Protein AF-A0AAD6LSN6-F1 (afdb_monomer_lite)

pLDDT: mean 75.26, std 17.41, range [33.75, 96.0]

Foldseek 3Di:
DDDWDKDWQFKAWAPFQKKKKAFDLLDPPVLLPDPPNAVSQVVRRMHMGGRHDTTMFTWMFTDDDDPPDPAPDQDDKTKIKMFNSVCCPPPQNPVVSPCVVWPDDRVPQDKTWDDDNGMIMIMGRDGDDPDDDTDIDDD

Organism: NCBI:txid444605

Sequence (139 aa):
MGQSDWMRIGAFFFDSQVALLSERLSLPLKIINKDNVEKALESSGACVLSNIKKGIWIADLQLVRCPVCELDTCEDAASGGIFDLKHIKDRAMAGVFNLKSWAGKPCDMQPKAMITFHSVAIRTNLQENQGEASQALYN

Secondary structure (DSSP, 8-state):
----EEEEEEEEEE-SSEEEEES-TT--TTGGGSS-HHHHHHTTTEEEEESPPPEEEEEEEEEPPPSS--------EEEEEEEEGGGTTSGGGHHHH-GGGTSPPTT--S-EEEEETTEEEEEEEPP--SS-PPP----

Radius of gyration: 15.52 Å; chains: 1; bounding box: 35×27×49 Å

Structure (mmCIF, N/CA/C/O backbone):
data_AF-A0AAD6LSN6-F1
#
_entry.id   AF-A0AAD6LSN6-F1
#
loop_
_atom_site.group_PDB
_atom_site.id
_atom_site.type_symbol
_atom_site.label_atom_id
_atom_site.label_alt_id
_atom_site.label_comp_id
_atom_site.label_asym_id
_atom_site.label_entity_id
_atom_site.label_seq_id
_atom_site.pdbx_PDB_ins_code
_atom_site.Cartn_x
_atom_site.Cartn_y
_atom_site.Cartn_z
_atom_site.occupancy
_atom_site.B_iso_or_equiv
_atom_site.auth_seq_id
_atom_site.auth_comp_id
_atom_site.auth_asym_id
_atom_site.auth_atom_id
_atom_site.pdbx_PDB_model_num
ATOM 1 N N . MET A 1 1 ? 1.733 9.498 -30.824 1.00 33.75 1 MET A N 1
ATOM 2 C CA . MET A 1 1 ? 0.480 9.155 -30.115 1.00 33.75 1 MET A CA 1
ATOM 3 C C . MET A 1 1 ? 0.834 8.111 -29.072 1.00 33.75 1 MET A C 1
ATOM 5 O O . MET A 1 1 ? 1.141 6.994 -29.459 1.00 33.75 1 MET A O 1
ATOM 9 N N . GLY A 1 2 ? 0.921 8.482 -27.793 1.00 43.69 2 GLY A N 1
ATOM 10 C CA . GLY A 1 2 ? 1.230 7.518 -26.733 1.00 43.69 2 GLY A CA 1
ATO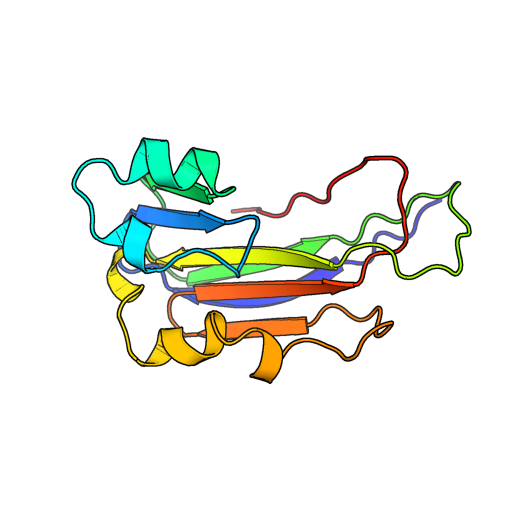M 11 C C . GLY A 1 2 ? 0.004 6.657 -26.433 1.00 43.69 2 GLY A C 1
ATOM 12 O O . G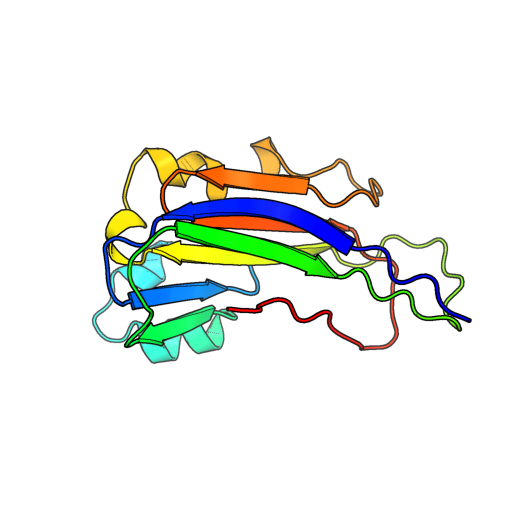LY A 1 2 ? -1.065 7.205 -26.173 1.00 43.69 2 GLY A O 1
ATOM 13 N N . GLN A 1 3 ? 0.136 5.332 -26.505 1.00 42.19 3 GLN A N 1
ATOM 14 C CA . GLN A 1 3 ? -0.836 4.423 -25.896 1.00 42.19 3 GLN A CA 1
ATOM 15 C C . GLN A 1 3 ? -0.687 4.541 -24.377 1.00 42.19 3 GLN A C 1
ATOM 17 O O . GLN A 1 3 ? 0.399 4.324 -23.842 1.00 42.19 3 GLN A O 1
ATOM 22 N N . SER A 1 4 ? -1.759 4.946 -23.696 1.00 50.41 4 SER A N 1
ATOM 23 C CA . SER A 1 4 ? -1.812 4.946 -22.237 1.00 50.41 4 SER A CA 1
ATOM 24 C C . SER A 1 4 ? -2.252 3.557 -21.791 1.00 50.41 4 SER A C 1
ATOM 26 O O . SER A 1 4 ? -3.437 3.228 -21.866 1.00 50.41 4 SER A O 1
ATOM 28 N N . ASP A 1 5 ? -1.298 2.743 -21.351 1.00 65.44 5 ASP A N 1
ATOM 29 C CA . ASP A 1 5 ? -1.595 1.458 -20.728 1.00 65.44 5 ASP A CA 1
ATOM 30 C C . ASP A 1 5 ? -2.026 1.721 -19.280 1.00 65.44 5 ASP A C 1
ATOM 32 O O . ASP A 1 5 ? -1.286 2.314 -18.489 1.00 65.44 5 ASP A O 1
ATOM 36 N N . TRP A 1 6 ? -3.239 1.305 -18.922 1.00 67.12 6 TRP A N 1
ATOM 37 C CA . TRP A 1 6 ? -3.706 1.319 -17.539 1.00 67.12 6 TRP A CA 1
ATOM 38 C C . TRP A 1 6 ? -3.986 -0.108 -17.081 1.00 67.12 6 TRP A C 1
ATOM 40 O O . TRP A 1 6 ? -4.460 -0.947 -17.847 1.00 67.12 6 TRP A O 1
ATOM 50 N N . MET A 1 7 ? -3.680 -0.385 -15.818 1.00 78.12 7 MET A N 1
ATOM 51 C CA . MET A 1 7 ? -3.910 -1.682 -15.200 1.00 78.12 7 MET A CA 1
ATOM 52 C C . MET A 1 7 ? -4.701 -1.493 -13.916 1.00 78.12 7 MET A C 1
ATOM 54 O O . MET A 1 7 ? -4.296 -0.731 -13.039 1.00 78.12 7 MET A O 1
ATOM 58 N N . ARG A 1 8 ? -5.798 -2.236 -13.765 1.00 83.12 8 ARG A N 1
ATOM 59 C CA . ARG A 1 8 ? -6.466 -2.341 -12.469 1.00 83.12 8 ARG A CA 1
ATOM 60 C C . ARG A 1 8 ? -5.559 -3.073 -11.489 1.00 83.12 8 ARG A C 1
ATOM 62 O O . ARG A 1 8 ? -5.236 -4.237 -11.708 1.00 83.12 8 ARG A O 1
ATOM 69 N N . ILE A 1 9 ? -5.174 -2.396 -10.411 1.00 83.62 9 ILE A N 1
ATOM 70 C CA . ILE A 1 9 ? -4.326 -2.959 -9.356 1.00 83.62 9 ILE A CA 1
ATOM 71 C C . ILE A 1 9 ? -5.171 -3.829 -8.432 1.00 83.62 9 ILE A C 1
ATOM 73 O O . ILE A 1 9 ? -4.747 -4.921 -8.081 1.00 83.62 9 ILE A O 1
ATOM 77 N N . GLY A 1 10 ? -6.364 -3.366 -8.044 1.00 86.12 10 GLY A N 1
ATOM 78 C CA . GLY A 1 10 ? -7.246 -4.118 -7.155 1.00 86.12 10 GLY A CA 1
ATOM 79 C C . GLY A 1 10 ? -8.381 -3.295 -6.560 1.00 86.12 10 GLY A C 1
ATOM 80 O O . GLY A 1 10 ? -8.548 -2.119 -6.877 1.00 86.12 10 GLY A O 1
ATOM 81 N N . ALA A 1 11 ? -9.149 -3.931 -5.677 1.00 90.62 11 ALA A N 1
ATOM 82 C CA . ALA A 1 11 ? -10.138 -3.272 -4.834 1.00 90.62 11 ALA A CA 1
ATOM 83 C C . ALA A 1 11 ? -9.899 -3.635 -3.365 1.00 90.62 11 ALA A C 1
ATOM 85 O O . ALA A 1 11 ? -9.532 -4.770 -3.059 1.00 90.62 11 ALA A O 1
ATOM 86 N N . PHE A 1 12 ? -10.103 -2.675 -2.473 1.00 93.50 12 PHE A N 1
ATOM 87 C CA . PHE A 1 12 ? -9.899 -2.818 -1.033 1.00 93.50 12 PHE A CA 1
ATOM 88 C C . PHE A 1 12 ? -10.913 -1.953 -0.278 1.00 93.50 12 PHE A C 1
ATOM 90 O O . PHE A 1 12 ? -11.607 -1.133 -0.875 1.00 93.50 12 PHE A O 1
ATOM 97 N N . PHE A 1 13 ? -11.057 -2.166 1.021 1.00 95.56 13 PHE A N 1
ATOM 98 C CA . PHE A 1 13 ? -12.063 -1.522 1.852 1.00 95.56 13 PHE A CA 1
ATOM 99 C C . PHE A 1 13 ? -11.410 -0.594 2.874 1.00 95.56 13 PHE A C 1
ATOM 101 O O . PHE A 1 13 ? -10.455 -0.981 3.544 1.00 95.56 13 PHE A O 1
ATOM 108 N N . PHE A 1 14 ? -11.958 0.609 3.024 1.00 95.69 14 PHE A N 1
ATOM 109 C CA . PHE A 1 14 ? -11.674 1.481 4.157 1.00 95.69 14 PHE A CA 1
ATOM 110 C C . PHE A 1 14 ? -12.822 1.431 5.155 1.00 95.69 14 PHE A C 1
ATOM 112 O O . PHE A 1 14 ? -13.962 1.790 4.836 1.00 95.69 14 PHE A O 1
ATOM 119 N N . ASP A 1 15 ? -12.506 1.031 6.382 1.00 94.94 15 ASP A N 1
ATOM 120 C CA . ASP A 1 15 ? -13.429 1.038 7.514 1.00 94.94 15 ASP A CA 1
ATOM 121 C C . ASP A 1 15 ? -13.222 2.276 8.414 1.00 94.94 15 ASP A C 1
ATOM 123 O O . ASP A 1 15 ? -14.102 2.649 9.211 1.00 94.94 15 ASP A O 1
ATOM 127 N N . SER A 1 16 ? -12.086 2.958 8.232 1.00 92.88 16 SER A N 1
ATOM 128 C CA . SER A 1 16 ? -11.706 4.195 8.899 1.00 92.88 16 SER A CA 1
ATOM 129 C C . SER A 1 16 ? -11.738 5.395 7.944 1.00 92.88 16 SER A C 1
ATOM 131 O O . SER A 1 16 ? -11.891 5.265 6.732 1.00 92.88 16 SER A O 1
ATOM 133 N N . GLN A 1 17 ? -11.659 6.600 8.514 1.00 93.62 17 GLN A N 1
ATOM 134 C CA . GLN A 1 17 ? -11.537 7.842 7.740 1.00 93.62 17 GLN A CA 1
ATOM 135 C C . GLN A 1 17 ? -10.075 8.292 7.605 1.00 93.62 17 GLN A C 1
ATOM 137 O O . GLN A 1 17 ? -9.819 9.451 7.274 1.00 93.62 17 GLN A O 1
ATOM 142 N N . VAL A 1 18 ? -9.122 7.401 7.901 1.00 91.06 18 VAL A N 1
ATOM 143 C CA . VAL A 1 18 ? -7.698 7.721 7.918 1.00 91.06 18 VAL A CA 1
ATOM 144 C C . VAL A 1 18 ? -6.913 6.688 7.115 1.00 91.06 18 VAL A C 1
ATOM 146 O O . VAL A 1 18 ? -6.865 5.511 7.470 1.00 91.06 18 VAL A O 1
ATOM 149 N N . ALA A 1 19 ? -6.259 7.139 6.050 1.00 91.38 19 ALA A N 1
ATOM 150 C CA . ALA A 1 19 ? -5.373 6.309 5.247 1.00 91.38 19 ALA A CA 1
ATOM 151 C C . ALA A 1 19 ? -3.912 6.678 5.478 1.00 91.38 19 ALA A C 1
ATOM 153 O O . ALA A 1 19 ? -3.577 7.839 5.700 1.00 91.38 19 ALA A O 1
ATOM 154 N N . LEU A 1 20 ? -3.033 5.691 5.360 1.00 89.88 20 LEU A N 1
ATOM 155 C CA . LEU A 1 20 ? -1.612 5.917 5.156 1.00 89.88 20 LEU A CA 1
ATOM 156 C C . LEU A 1 20 ? -1.306 5.746 3.671 1.00 89.88 20 LEU A C 1
ATOM 158 O O . LEU A 1 20 ? -1.564 4.680 3.118 1.00 89.88 20 LEU A O 1
ATOM 162 N N . LEU A 1 21 ? -0.744 6.772 3.044 1.00 90.31 21 LEU A N 1
ATOM 163 C CA . LEU A 1 21 ? -0.157 6.693 1.712 1.00 90.31 21 LEU A CA 1
ATOM 164 C C . LEU A 1 21 ? 1.360 6.590 1.854 1.00 90.31 21 LEU A C 1
ATOM 166 O O . LEU A 1 21 ? 1.948 7.272 2.691 1.00 90.31 21 LEU A O 1
ATOM 170 N N . SER A 1 22 ? 2.002 5.758 1.042 1.00 87.06 22 SER A N 1
ATOM 171 C CA . SER A 1 22 ? 3.456 5.652 1.014 1.00 87.06 22 SER A CA 1
ATOM 172 C C . SER A 1 22 ? 4.006 5.460 -0.386 1.00 87.06 22 SER A C 1
ATOM 174 O O . SER A 1 22 ? 3.480 4.662 -1.155 1.00 87.06 22 SER A O 1
ATOM 176 N N . GLU A 1 23 ? 5.114 6.138 -0.663 1.00 84.06 23 GLU A N 1
ATOM 177 C CA . GLU A 1 23 ? 5.959 5.981 -1.847 1.00 84.06 23 GLU A CA 1
ATOM 178 C C . GLU A 1 23 ? 7.020 4.869 -1.661 1.00 84.06 23 GLU A C 1
ATOM 180 O O . GLU A 1 23 ? 7.717 4.480 -2.596 1.00 84.06 23 GLU A O 1
ATOM 185 N N . ARG A 1 24 ? 7.202 4.351 -0.435 1.00 80.44 24 ARG A N 1
ATOM 186 C CA . ARG A 1 24 ? 8.215 3.333 -0.115 1.00 80.44 24 ARG A CA 1
ATOM 187 C C . ARG A 1 24 ? 7.663 2.272 0.818 1.00 80.44 24 ARG A C 1
ATOM 189 O O . ARG A 1 24 ? 7.471 2.480 2.011 1.00 80.44 24 ARG A O 1
ATOM 196 N N . LEU A 1 25 ? 7.547 1.054 0.303 1.00 79.06 25 LEU A N 1
ATOM 197 C CA . LEU A 1 25 ? 7.089 -0.092 1.096 1.00 79.06 25 LEU A CA 1
ATOM 198 C C . LEU A 1 25 ? 8.126 -0.592 2.114 1.00 79.06 25 LEU A C 1
ATOM 200 O O . LEU A 1 25 ? 7.804 -1.416 2.966 1.00 79.06 25 LEU A O 1
ATOM 204 N N . SER A 1 26 ? 9.352 -0.060 2.084 1.00 72.75 26 SER A N 1
ATOM 205 C CA . SER A 1 26 ? 10.375 -0.260 3.120 1.00 72.75 26 SER A CA 1
ATOM 206 C C . SER A 1 26 ? 10.136 0.575 4.388 1.00 72.75 26 SER A C 1
ATOM 208 O O . SER A 1 26 ? 11.064 0.766 5.176 1.00 72.75 26 SER A O 1
ATOM 210 N N . LEU A 1 27 ? 8.919 1.094 4.574 1.00 64.94 27 LEU A N 1
ATOM 211 C CA . LEU A 1 27 ? 8.484 1.842 5.748 1.00 64.94 27 LEU A CA 1
ATOM 212 C C . LEU A 1 27 ? 8.916 1.143 7.047 1.00 64.94 27 LEU A C 1
ATOM 214 O O . LEU A 1 27 ? 8.519 0.002 7.313 1.00 64.94 27 LEU A O 1
ATOM 218 N N . PRO A 1 28 ? 9.688 1.816 7.914 1.00 61.69 28 PRO A N 1
ATOM 219 C CA . PRO A 1 28 ? 9.966 1.294 9.236 1.00 61.69 28 PRO A CA 1
ATOM 220 C C . PRO A 1 28 ? 8.659 1.282 10.035 1.00 61.69 28 PRO A C 1
ATOM 222 O O . PRO A 1 28 ? 8.244 2.309 10.563 1.00 61.69 28 PRO A O 1
ATOM 225 N N . LEU A 1 29 ? 8.027 0.113 10.197 1.00 60.84 29 LEU A N 1
ATOM 226 C CA . LEU A 1 29 ? 6.803 -0.057 11.006 1.00 60.84 29 LEU A CA 1
ATOM 227 C C . LEU A 1 29 ? 6.933 0.512 12.437 1.00 60.84 29 LEU A C 1
ATOM 229 O O . LEU A 1 29 ? 5.942 0.847 13.080 1.00 60.84 29 LEU A O 1
ATOM 233 N N . LYS A 1 30 ? 8.172 0.672 12.928 1.00 57.81 30 LYS A N 1
ATOM 234 C CA . LYS A 1 30 ? 8.510 1.337 14.197 1.00 57.81 30 LYS A CA 1
ATOM 235 C C . LYS A 1 30 ? 8.123 2.826 14.241 1.00 57.81 30 LYS A C 1
ATOM 237 O O . LYS A 1 30 ? 7.914 3.338 15.336 1.00 57.81 30 LYS A O 1
ATOM 242 N N . ILE A 1 31 ? 8.030 3.513 13.098 1.00 58.94 31 ILE A N 1
ATOM 243 C CA . ILE A 1 31 ? 7.651 4.936 13.000 1.00 58.94 31 ILE A CA 1
ATOM 244 C C . ILE A 1 31 ? 6.174 5.144 13.352 1.00 58.94 31 ILE A C 1
ATOM 246 O O . ILE A 1 31 ? 5.837 6.111 14.026 1.00 58.94 31 ILE A O 1
ATOM 250 N N . ILE A 1 32 ? 5.314 4.183 13.006 1.00 60.78 32 ILE A N 1
ATOM 251 C CA . ILE A 1 32 ? 3.862 4.237 13.249 1.00 60.78 32 ILE A CA 1
ATOM 252 C C . ILE A 1 32 ? 3.521 4.168 14.759 1.00 60.78 32 ILE A C 1
ATOM 254 O O . ILE A 1 32 ? 2.390 4.411 15.161 1.00 60.78 32 ILE A O 1
ATOM 258 N N . ASN A 1 33 ? 4.498 3.861 15.622 1.00 56.47 33 ASN A N 1
ATOM 259 C CA . ASN A 1 33 ? 4.320 3.693 17.070 1.00 56.47 33 ASN A CA 1
ATOM 260 C C . ASN A 1 33 ? 4.734 4.904 17.933 1.00 56.47 33 ASN A C 1
ATOM 262 O O . ASN A 1 33 ? 4.746 4.765 19.154 1.00 56.47 33 ASN A O 1
ATOM 266 N N . LYS A 1 34 ? 5.122 6.052 17.362 1.00 54.94 34 LYS A N 1
ATOM 267 C CA . LYS A 1 34 ? 5.571 7.222 18.147 1.00 54.94 34 LYS A CA 1
ATOM 268 C C . LYS A 1 34 ? 4.575 8.370 18.082 1.00 54.94 34 LYS A C 1
ATOM 270 O O . LYS A 1 34 ? 4.113 8.677 17.002 1.00 54.94 34 LYS A O 1
ATOM 275 N N . ASP A 1 35 ? 4.391 9.101 19.177 1.00 55.28 35 ASP A N 1
ATOM 276 C CA . ASP A 1 35 ? 3.452 10.237 19.291 1.00 55.28 35 ASP A CA 1
ATOM 277 C C . ASP A 1 35 ? 3.680 11.395 18.284 1.00 55.28 35 ASP A C 1
ATOM 279 O O . ASP A 1 35 ? 2.816 12.246 18.118 1.00 55.28 35 ASP A O 1
ATOM 283 N N . ASN A 1 36 ? 4.804 11.402 17.552 1.00 61.78 36 ASN A N 1
ATOM 284 C CA . ASN A 1 36 ? 5.106 12.319 16.440 1.00 61.78 36 ASN A CA 1
ATOM 285 C C . ASN A 1 36 ? 5.077 11.598 15.072 1.00 61.78 36 ASN A C 1
ATOM 287 O O . ASN A 1 36 ? 6.038 11.679 14.302 1.00 61.78 36 ASN A O 1
ATOM 291 N N . VAL A 1 37 ? 4.000 10.854 14.789 1.00 65.81 37 VAL A N 1
ATOM 292 C CA . VAL A 1 37 ? 3.864 10.002 13.591 1.00 65.81 37 VAL A CA 1
ATOM 293 C C . VAL A 1 37 ? 3.986 10.809 12.288 1.00 65.81 37 VAL A C 1
ATOM 295 O O . VAL A 1 37 ? 4.722 10.403 11.397 1.00 65.81 37 VAL A O 1
ATOM 298 N N . GLU A 1 38 ? 3.324 11.963 12.175 1.00 65.31 38 GLU A N 1
ATOM 299 C CA . GLU A 1 38 ? 3.178 12.699 10.902 1.00 65.31 38 GLU A CA 1
ATOM 300 C C . GLU A 1 38 ? 4.514 13.188 10.322 1.00 65.31 38 GLU A C 1
ATOM 302 O O . GLU A 1 38 ? 4.887 12.789 9.222 1.00 65.31 38 GLU A O 1
ATOM 307 N N . LYS A 1 39 ? 5.306 13.951 11.091 1.00 64.94 39 LYS A N 1
ATOM 308 C CA . LYS A 1 39 ? 6.631 14.431 10.641 1.00 64.94 39 LYS A CA 1
ATOM 309 C C . LYS A 1 39 ? 7.607 13.291 10.341 1.00 64.94 39 LYS A C 1
ATOM 311 O O . LYS A 1 39 ? 8.459 13.406 9.463 1.00 64.94 39 LYS A O 1
ATOM 316 N N . ALA A 1 40 ? 7.514 12.194 11.093 1.00 65.38 40 ALA A N 1
ATOM 317 C CA . ALA A 1 40 ? 8.367 11.033 10.880 1.00 65.38 40 ALA A CA 1
ATOM 318 C C . ALA A 1 40 ? 7.969 10.263 9.608 1.00 65.38 40 ALA A C 1
ATOM 320 O O . ALA A 1 40 ? 8.848 9.768 8.902 1.00 65.38 40 ALA A O 1
ATOM 321 N N . LEU A 1 41 ? 6.674 10.212 9.281 1.00 72.31 41 LEU A N 1
ATOM 322 C CA . LEU A 1 41 ? 6.172 9.626 8.041 1.00 72.31 41 LEU A CA 1
ATOM 323 C C . LEU A 1 41 ? 6.580 10.446 6.816 1.00 72.31 41 LEU A C 1
ATOM 325 O O . LEU A 1 41 ? 7.084 9.856 5.860 1.00 72.31 41 LEU A O 1
ATOM 329 N N . GLU A 1 42 ? 6.464 11.775 6.869 1.00 68.94 42 GLU A N 1
ATOM 330 C CA . GLU A 1 42 ? 6.836 12.657 5.750 1.00 68.94 42 GLU A CA 1
ATOM 331 C C . GLU A 1 42 ? 8.302 12.457 5.347 1.00 68.94 42 GLU A C 1
ATOM 333 O O . GLU A 1 42 ? 8.611 12.255 4.176 1.00 68.94 42 GLU A O 1
ATOM 338 N N . SER A 1 43 ? 9.206 12.379 6.331 1.00 70.31 43 SER A N 1
ATOM 339 C CA . SER A 1 43 ? 10.633 12.103 6.091 1.00 70.31 43 SER A CA 1
ATOM 340 C C . SER A 1 43 ? 10.930 10.708 5.514 1.00 70.31 43 SER A C 1
ATOM 342 O O . SER A 1 43 ? 12.041 10.449 5.055 1.00 70.31 43 SER A O 1
ATOM 344 N N . SER A 1 44 ? 9.948 9.802 5.550 1.00 72.19 44 SER A N 1
ATOM 345 C CA . SER A 1 44 ? 10.037 8.428 5.043 1.00 72.19 44 SER A CA 1
ATOM 346 C C . SER A 1 44 ? 9.292 8.208 3.722 1.00 72.19 44 SER A C 1
ATOM 348 O O . SER A 1 44 ? 9.198 7.064 3.271 1.00 72.19 44 SER A O 1
ATOM 350 N N . GLY A 1 45 ? 8.771 9.279 3.110 1.00 80.12 45 GLY A N 1
ATOM 351 C CA . GLY A 1 45 ? 7.995 9.182 1.877 1.00 80.12 45 GLY A CA 1
ATOM 352 C C . GLY A 1 45 ? 6.577 8.665 2.106 1.00 80.12 45 GLY A C 1
ATOM 353 O O . GLY A 1 45 ? 6.047 7.892 1.310 1.00 80.12 45 GLY A O 1
ATOM 354 N N . ALA A 1 46 ? 5.975 8.996 3.247 1.00 84.62 46 ALA A N 1
ATOM 355 C CA . ALA A 1 46 ? 4.614 8.609 3.582 1.00 84.62 46 ALA A CA 1
ATOM 356 C C . ALA A 1 46 ? 3.830 9.790 4.153 1.00 84.62 46 ALA A C 1
ATOM 358 O O . ALA A 1 46 ? 4.395 10.679 4.781 1.00 84.62 46 ALA A O 1
ATOM 359 N N . CYS A 1 47 ? 2.515 9.790 3.970 1.00 85.88 47 CYS A N 1
ATOM 360 C CA . CYS A 1 47 ? 1.640 10.802 4.545 1.00 85.88 47 CYS A CA 1
ATOM 361 C C . CYS A 1 47 ? 0.341 10.181 5.053 1.00 85.88 47 CYS A C 1
ATOM 363 O O . CYS A 1 47 ? -0.106 9.130 4.584 1.00 85.88 47 CYS A O 1
ATOM 365 N N . VAL A 1 48 ? -0.258 10.837 6.042 1.00 87.38 48 VAL A N 1
ATOM 366 C CA . VAL A 1 48 ? -1.561 10.455 6.579 1.00 87.38 48 VAL A CA 1
ATOM 367 C C . VAL A 1 48 ? -2.624 11.291 5.886 1.00 87.38 48 VAL A C 1
ATOM 369 O O . VAL A 1 48 ? -2.591 12.518 5.928 1.00 87.38 48 VAL A O 1
ATOM 372 N N . LEU A 1 49 ? -3.584 10.622 5.261 1.00 89.38 49 LEU A N 1
ATOM 373 C CA . LEU A 1 49 ? -4.764 11.252 4.691 1.00 89.38 49 LEU A CA 1
ATOM 374 C C . LEU A 1 49 ? -5.904 11.124 5.693 1.00 89.38 49 LEU A C 1
ATOM 376 O O . LEU A 1 49 ? -6.227 10.021 6.126 1.00 89.38 49 LEU A O 1
ATOM 380 N N . SER A 1 50 ? -6.525 12.243 6.045 1.00 89.94 50 SER A N 1
ATOM 381 C CA . SER A 1 50 ? -7.705 12.285 6.908 1.00 89.94 50 SER A CA 1
ATOM 382 C C . SER A 1 50 ? -8.965 12.590 6.098 1.00 89.94 50 SER A C 1
ATOM 384 O O . SER A 1 50 ? -8.897 13.068 4.966 1.00 89.94 50 SER A O 1
ATOM 386 N N . ASN A 1 51 ? -10.130 12.309 6.686 1.00 93.50 51 ASN A N 1
ATOM 387 C CA . ASN A 1 51 ? -11.447 12.525 6.079 1.00 93.50 51 ASN A CA 1
ATOM 388 C C . ASN A 1 51 ? -11.669 11.750 4.767 1.00 93.50 51 ASN A C 1
ATOM 390 O O . ASN A 1 51 ? -12.457 12.172 3.917 1.00 93.50 51 ASN A O 1
ATOM 394 N N . ILE A 1 52 ? -11.003 10.603 4.593 1.00 93.19 52 ILE A N 1
ATOM 395 C CA . ILE A 1 52 ? -11.285 9.724 3.455 1.00 93.19 52 ILE A CA 1
ATOM 396 C C . ILE A 1 52 ? -12.675 9.091 3.606 1.00 93.19 52 ILE A C 1
ATOM 398 O O . ILE A 1 52 ? -13.154 8.817 4.712 1.00 93.19 52 ILE A O 1
ATOM 402 N N . LYS A 1 53 ? -13.349 8.850 2.479 1.00 95.12 53 LYS A N 1
ATOM 403 C CA . LYS A 1 53 ? -14.635 8.150 2.482 1.00 95.12 53 LYS A CA 1
ATOM 404 C C . LYS A 1 53 ? -14.424 6.680 2.832 1.00 95.12 53 LYS A C 1
ATOM 406 O O . LYS A 1 53 ? -13.612 6.000 2.214 1.00 95.12 53 LYS A O 1
ATOM 411 N N . LYS A 1 54 ? -15.221 6.178 3.773 1.00 96.00 54 LYS A N 1
ATOM 412 C CA . LYS A 1 54 ? -15.328 4.739 4.033 1.00 96.00 54 LYS A CA 1
ATOM 413 C C . LYS A 1 54 ? -15.990 4.040 2.850 1.00 96.00 54 LYS A C 1
ATOM 415 O O . LYS A 1 54 ? -16.830 4.640 2.179 1.00 96.00 54 LYS A O 1
ATOM 420 N N . GLY A 1 55 ? -15.674 2.767 2.649 1.00 95.94 55 GLY A N 1
ATOM 421 C CA . GLY A 1 55 ? -16.261 1.962 1.582 1.00 95.94 55 GLY A CA 1
ATOM 422 C C . GLY A 1 55 ? -15.226 1.217 0.754 1.00 95.94 55 GLY A C 1
ATOM 423 O O . GLY A 1 55 ? -14.058 1.128 1.124 1.00 95.94 55 GLY A O 1
ATOM 424 N N . ILE A 1 56 ? -15.683 0.664 -0.367 1.00 94.94 56 ILE A N 1
ATOM 425 C CA . ILE A 1 56 ? -14.827 -0.024 -1.336 1.00 94.94 56 ILE A CA 1
ATOM 426 C C . ILE A 1 56 ? -14.134 1.022 -2.206 1.00 94.94 56 ILE A C 1
ATOM 428 O O . ILE A 1 56 ? -14.789 1.905 -2.753 1.00 94.94 56 ILE A O 1
ATOM 432 N N . TRP A 1 57 ? -12.823 0.886 -2.345 1.00 94.56 57 TRP A N 1
ATOM 433 C CA . TRP A 1 57 ? -11.968 1.702 -3.192 1.00 94.56 57 TRP A CA 1
ATOM 434 C C . TRP A 1 57 ? -11.352 0.840 -4.278 1.00 94.56 57 TRP A C 1
ATOM 436 O O . TRP A 1 57 ? -10.990 -0.314 -4.039 1.00 94.56 57 TRP A O 1
ATOM 446 N N . ILE A 1 58 ? -11.227 1.412 -5.471 1.00 90.62 58 ILE A N 1
ATOM 447 C CA . ILE A 1 58 ? -10.584 0.780 -6.619 1.00 90.62 58 ILE A CA 1
ATOM 448 C C . ILE A 1 58 ? -9.255 1.488 -6.847 1.00 90.62 58 ILE A C 1
ATOM 450 O O . ILE A 1 58 ? -9.202 2.712 -6.932 1.00 90.62 58 ILE A O 1
ATOM 454 N N . ALA A 1 59 ? -8.181 0.713 -6.935 1.00 88.31 59 ALA A N 1
ATOM 455 C CA . ALA A 1 59 ? -6.861 1.217 -7.263 1.00 88.31 59 ALA A CA 1
ATOM 456 C C . ALA A 1 59 ? -6.509 0.850 -8.704 1.00 88.31 59 ALA A C 1
ATOM 458 O O . ALA A 1 59 ? -6.530 -0.326 -9.078 1.00 88.31 59 ALA A O 1
ATOM 459 N N . ASP A 1 60 ? -6.142 1.862 -9.482 1.00 85.00 60 ASP A N 1
ATOM 460 C CA . ASP A 1 60 ? -5.685 1.7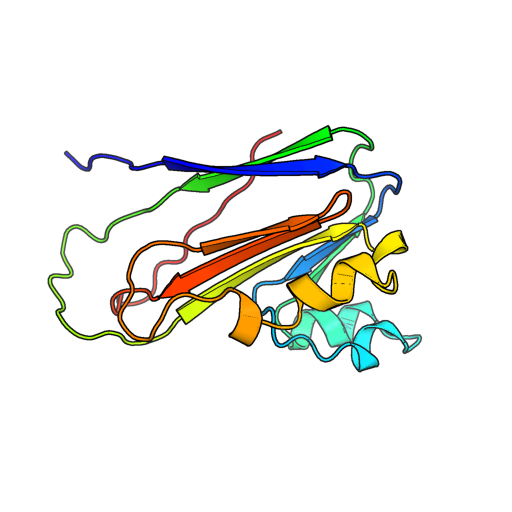42 -10.863 1.00 85.00 60 ASP A CA 1
ATOM 461 C C . ASP A 1 60 ? -4.253 2.278 -10.981 1.00 85.00 60 ASP A C 1
ATOM 463 O O . ASP A 1 60 ? -3.888 3.246 -10.317 1.00 85.00 60 ASP A O 1
ATOM 467 N N . LEU A 1 61 ? -3.441 1.641 -11.822 1.00 80.00 61 LEU A N 1
ATOM 468 C CA . LEU A 1 61 ? -2.094 2.073 -12.181 1.00 80.00 61 LEU A CA 1
ATOM 469 C C . LEU A 1 61 ? -2.133 2.622 -13.600 1.00 80.00 61 LEU A C 1
ATOM 471 O O . LEU A 1 61 ? -2.511 1.903 -14.525 1.00 80.00 61 LEU A O 1
ATOM 475 N N . GLN A 1 62 ? -1.702 3.866 -13.779 1.00 74.31 62 GLN A N 1
ATOM 476 C CA . GLN A 1 62 ? -1.460 4.433 -15.101 1.00 74.31 62 GLN A CA 1
ATOM 477 C C . GLN A 1 62 ? 0.034 4.368 -15.401 1.00 74.31 62 GLN A C 1
ATOM 479 O O . GLN A 1 62 ? 0.842 4.987 -14.707 1.00 74.31 62 GLN A O 1
ATOM 484 N N . LEU A 1 63 ? 0.404 3.597 -16.424 1.00 68.69 63 LEU A N 1
ATOM 485 C CA . LEU A 1 63 ? 1.780 3.534 -16.887 1.00 68.69 63 LEU A CA 1
ATOM 486 C C . LEU A 1 63 ? 2.004 4.650 -17.907 1.00 68.69 63 LEU A C 1
ATOM 488 O O . LEU A 1 63 ? 1.507 4.597 -19.032 1.00 68.69 63 LEU A O 1
ATOM 492 N N . VAL A 1 64 ? 2.780 5.656 -17.514 1.00 66.38 64 VAL A N 1
ATOM 493 C CA . VAL A 1 64 ? 3.235 6.712 -18.420 1.00 66.38 64 VAL A CA 1
ATOM 494 C C . VAL A 1 64 ? 4.605 6.313 -18.952 1.00 66.38 64 VAL A C 1
ATOM 496 O O . VAL A 1 64 ? 5.557 6.173 -18.187 1.00 66.38 64 VAL A O 1
ATOM 499 N N . ARG A 1 65 ? 4.703 6.093 -20.265 1.00 62.28 65 ARG A N 1
ATOM 500 C CA . ARG A 1 65 ? 5.983 5.822 -20.931 1.00 62.28 65 ARG A CA 1
ATOM 501 C C . ARG A 1 65 ? 6.597 7.142 -21.397 1.00 62.28 65 ARG A C 1
ATOM 503 O O . ARG A 1 65 ? 5.924 7.903 -22.091 1.00 62.28 65 ARG A O 1
ATOM 510 N N . CYS A 1 66 ? 7.862 7.392 -21.054 1.00 59.94 66 CYS A N 1
ATOM 511 C CA . CYS A 1 66 ? 8.646 8.486 -21.630 1.00 59.94 66 CYS A CA 1
ATOM 512 C C . CYS A 1 66 ? 8.858 8.190 -23.128 1.00 59.94 66 CYS A C 1
ATOM 514 O O . CYS A 1 66 ? 9.514 7.203 -23.449 1.00 59.94 66 CYS A O 1
ATOM 516 N N . PRO A 1 67 ? 8.339 9.002 -24.068 1.00 56.91 67 PRO A N 1
ATOM 517 C CA . PRO A 1 67 ? 8.464 8.720 -25.501 1.00 56.91 67 PRO A CA 1
ATOM 518 C C . PRO A 1 67 ? 9.879 8.962 -26.055 1.00 56.91 67 PRO A C 1
ATOM 520 O O . PRO A 1 67 ? 10.111 8.730 -27.236 1.00 56.91 67 PRO A O 1
ATOM 523 N N . VAL A 1 68 ? 10.793 9.479 -25.228 1.00 60.97 68 VAL A N 1
ATOM 524 C CA . VAL A 1 68 ? 12.164 9.867 -25.601 1.00 60.97 68 VAL A CA 1
ATOM 525 C C . VAL A 1 68 ? 13.205 8.887 -25.045 1.00 60.97 68 VAL A C 1
ATOM 527 O O . VAL A 1 68 ? 14.307 8.789 -25.572 1.00 60.97 68 VAL A O 1
ATOM 530 N N . CYS A 1 69 ? 12.865 8.164 -23.981 1.00 58.28 69 CYS A N 1
ATOM 531 C CA . CYS A 1 69 ? 13.792 7.339 -23.226 1.00 58.28 69 CYS A CA 1
ATOM 532 C C . CYS A 1 69 ? 13.760 5.894 -23.771 1.00 58.28 69 CYS A C 1
ATOM 534 O O . CYS A 1 69 ? 12.892 5.115 -23.390 1.00 58.28 69 CYS A O 1
ATOM 536 N N . GLU A 1 70 ? 14.680 5.526 -24.669 1.00 53.62 70 GLU A N 1
ATOM 537 C CA . GLU A 1 70 ? 14.983 4.120 -24.999 1.00 53.62 70 GLU A CA 1
ATOM 538 C C . GLU A 1 70 ? 16.217 3.691 -24.194 1.00 53.62 70 GLU A C 1
ATOM 540 O O . GLU A 1 70 ? 17.353 3.841 -24.640 1.00 53.62 70 GLU A O 1
ATOM 545 N N . LEU A 1 71 ? 15.999 3.227 -22.962 1.00 55.38 71 LEU A N 1
ATOM 546 C CA . LEU A 1 71 ? 17.059 2.747 -22.073 1.00 55.38 71 LEU A CA 1
ATOM 547 C C . LEU A 1 71 ? 16.801 1.285 -21.689 1.00 55.38 71 LEU A C 1
ATOM 549 O O . LEU A 1 71 ? 15.733 0.932 -21.186 1.00 55.38 71 LEU A O 1
ATOM 553 N N . ASP A 1 72 ? 17.804 0.437 -21.924 1.00 52.06 72 ASP A N 1
ATOM 554 C CA . ASP A 1 72 ? 17.799 -1.004 -21.619 1.00 52.06 72 ASP A CA 1
ATOM 555 C C . ASP A 1 72 ? 18.297 -1.319 -20.193 1.00 52.06 72 ASP A C 1
ATOM 557 O O . ASP A 1 72 ? 18.533 -2.478 -19.838 1.00 52.06 72 ASP A O 1
ATOM 561 N N . THR A 1 73 ? 18.477 -0.300 -19.350 1.00 53.72 73 THR A N 1
ATOM 562 C CA . THR A 1 73 ? 18.995 -0.443 -17.985 1.00 53.72 73 THR A CA 1
ATOM 563 C C . THR A 1 73 ? 17.866 -0.412 -16.951 1.00 53.72 73 THR A C 1
ATOM 565 O O . THR A 1 73 ? 16.995 0.456 -16.947 1.00 53.72 73 THR A O 1
ATOM 568 N N . CYS A 1 74 ? 17.865 -1.414 -16.066 1.00 57.34 74 CYS A N 1
ATOM 569 C CA . CYS A 1 74 ? 16.937 -1.519 -14.940 1.00 57.34 74 CYS A CA 1
ATOM 570 C C . CYS A 1 74 ? 17.498 -0.712 -13.765 1.00 57.34 74 CYS A C 1
ATOM 572 O O . CYS A 1 74 ? 18.147 -1.282 -12.885 1.00 57.34 74 CYS A O 1
ATOM 574 N N . GLU A 1 75 ? 17.260 0.596 -13.755 1.00 57.78 75 GLU A N 1
ATOM 575 C CA . GLU A 1 75 ? 17.663 1.464 -12.650 1.00 57.78 75 GLU A CA 1
ATOM 576 C C . GLU A 1 75 ? 16.421 1.969 -11.908 1.00 57.78 75 GLU A C 1
ATOM 578 O O . GLU A 1 75 ? 15.565 2.660 -12.450 1.00 57.78 75 GLU A O 1
ATOM 583 N N . ASP A 1 76 ? 16.336 1.544 -10.649 1.00 61.72 76 ASP A N 1
ATOM 584 C CA . ASP A 1 76 ? 15.333 1.881 -9.643 1.0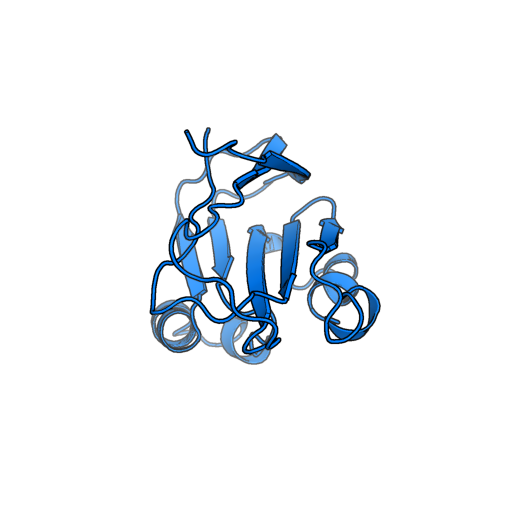0 61.72 76 ASP A CA 1
ATOM 585 C C . ASP A 1 76 ? 13.923 1.266 -9.765 1.00 61.72 76 ASP A C 1
ATOM 587 O O . ASP A 1 76 ? 13.183 1.363 -10.744 1.00 61.72 76 ASP A O 1
ATOM 591 N N . ALA A 1 77 ? 13.514 0.604 -8.675 1.00 71.69 77 ALA A N 1
ATOM 592 C CA . ALA A 1 77 ? 12.169 0.069 -8.516 1.00 71.69 77 ALA A CA 1
ATOM 593 C C . ALA A 1 77 ? 11.280 1.092 -7.805 1.00 71.69 77 ALA A C 1
ATOM 595 O O . ALA A 1 77 ? 11.528 1.432 -6.647 1.00 71.69 77 ALA A O 1
ATOM 596 N N . ALA A 1 78 ? 10.200 1.512 -8.460 1.00 79.56 78 ALA A N 1
ATOM 597 C CA . ALA A 1 78 ? 9.144 2.262 -7.805 1.00 79.56 78 ALA A CA 1
ATOM 598 C C . ALA A 1 78 ? 8.252 1.314 -7.005 1.00 79.56 78 ALA A C 1
ATOM 600 O O . ALA A 1 78 ? 7.880 0.222 -7.446 1.00 79.56 78 ALA A O 1
ATOM 601 N N . SER A 1 79 ? 7.888 1.745 -5.807 1.00 85.38 79 SER A N 1
ATOM 602 C CA . SER A 1 79 ? 6.897 1.061 -4.991 1.00 85.38 79 SER A CA 1
ATOM 603 C C . SER A 1 79 ? 5.910 2.071 -4.447 1.00 85.38 79 SER A C 1
ATOM 605 O O . SER A 1 79 ? 6.177 3.263 -4.445 1.00 85.38 79 SER A O 1
ATOM 607 N N . GLY A 1 80 ? 4.773 1.600 -3.973 1.00 88.38 80 GLY A N 1
ATOM 608 C CA . GLY A 1 80 ? 3.861 2.455 -3.247 1.00 88.38 80 GLY A CA 1
ATOM 609 C C . GLY A 1 80 ? 2.716 1.656 -2.680 1.00 88.38 80 GLY A C 1
ATOM 610 O O . GLY A 1 80 ? 2.489 0.510 -3.068 1.00 88.38 80 GLY A O 1
ATOM 611 N N . GLY A 1 81 ? 2.001 2.238 -1.736 1.00 90.31 81 GLY A N 1
ATOM 612 C CA . GLY A 1 81 ? 0.834 1.593 -1.172 1.00 90.31 81 GLY A CA 1
ATOM 613 C C . GLY A 1 81 ? -0.059 2.560 -0.436 1.00 90.31 81 GLY A C 1
ATOM 614 O O . GLY A 1 81 ? 0.371 3.619 0.020 1.00 90.31 81 GLY A O 1
ATOM 615 N N . ILE A 1 82 ? -1.315 2.157 -0.337 1.00 92.38 82 ILE A N 1
ATOM 616 C CA . ILE A 1 82 ? -2.328 2.839 0.441 1.00 92.38 82 ILE A CA 1
ATOM 617 C C . ILE A 1 82 ? -2.952 1.833 1.406 1.00 92.38 82 ILE A C 1
ATOM 619 O O . ILE A 1 82 ? -3.266 0.694 1.046 1.00 92.38 82 ILE A O 1
ATOM 623 N N . PHE A 1 83 ? -3.076 2.250 2.660 1.00 91.69 83 PHE A N 1
ATOM 624 C CA . PHE A 1 83 ? -3.437 1.380 3.771 1.00 91.69 83 PHE A CA 1
ATOM 625 C C . PHE A 1 83 ? -4.513 2.046 4.611 1.00 91.69 83 PHE A C 1
ATOM 627 O O . PHE A 1 83 ? -4.390 3.229 4.929 1.00 91.69 83 PHE A O 1
ATOM 634 N N . ASP A 1 84 ? -5.518 1.290 5.047 1.00 92.31 84 ASP A N 1
ATOM 635 C CA . ASP A 1 84 ? -6.326 1.722 6.182 1.00 92.31 84 ASP A CA 1
ATOM 636 C C . ASP A 1 84 ? -5.434 1.743 7.428 1.00 92.31 84 ASP A C 1
ATOM 638 O O . ASP A 1 84 ? -4.938 0.703 7.880 1.00 92.31 84 ASP A O 1
ATOM 642 N N . LEU A 1 85 ? -5.200 2.938 7.977 1.00 87.75 85 LEU A N 1
ATOM 643 C CA . LEU A 1 85 ? -4.261 3.117 9.080 1.00 87.75 85 LEU A CA 1
ATOM 644 C C . LEU A 1 85 ? -4.684 2.309 10.314 1.00 87.75 85 LEU A C 1
ATOM 646 O O . LEU A 1 85 ? -3.830 1.839 11.067 1.00 87.75 85 LEU A O 1
ATOM 650 N N . LYS A 1 86 ? -5.990 2.081 10.497 1.00 90.19 86 LYS A N 1
ATOM 651 C CA . LYS A 1 86 ? -6.523 1.273 11.598 1.00 90.19 86 LYS A CA 1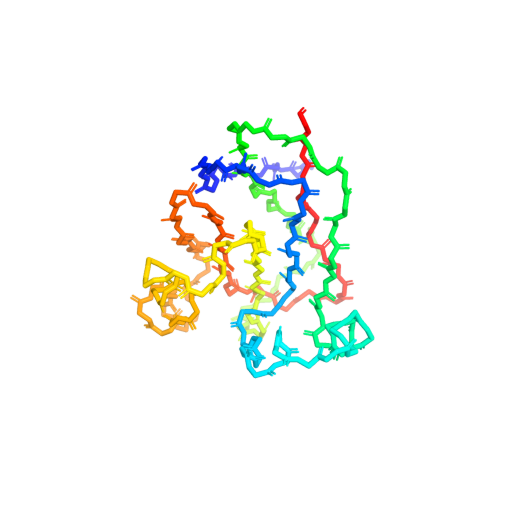
ATOM 652 C C . LYS A 1 86 ? -6.032 -0.177 11.546 1.00 90.19 86 LYS A C 1
ATOM 654 O O . LYS A 1 86 ? -5.791 -0.776 12.591 1.00 90.19 86 LYS A O 1
ATOM 659 N N . HIS A 1 87 ? -5.848 -0.717 10.343 1.00 91.12 87 HIS A N 1
ATOM 660 C CA . HIS A 1 87 ? -5.527 -2.124 10.102 1.00 91.12 87 HIS A CA 1
ATOM 661 C C . HIS A 1 87 ? -4.039 -2.385 9.879 1.00 91.12 87 HIS A C 1
ATOM 663 O O . HIS A 1 87 ? -3.632 -3.521 9.645 1.00 91.12 87 HIS A O 1
ATOM 669 N N . ILE A 1 88 ? -3.187 -1.365 9.995 1.00 85.56 88 ILE A N 1
ATOM 670 C CA . ILE A 1 88 ? -1.764 -1.475 9.653 1.00 85.56 88 ILE A CA 1
ATOM 671 C C . ILE A 1 88 ? -0.986 -2.499 10.497 1.00 85.56 88 ILE A C 1
ATOM 673 O O . ILE A 1 88 ? 0.062 -2.987 10.075 1.00 85.56 88 ILE A O 1
ATOM 677 N N . LYS A 1 89 ? -1.502 -2.843 11.683 1.00 84.62 89 LYS A N 1
ATOM 678 C CA . LYS A 1 89 ? -0.926 -3.839 12.602 1.00 84.62 89 LYS A CA 1
ATOM 679 C C . LYS A 1 89 ? -1.541 -5.233 12.456 1.00 84.62 89 LYS A C 1
ATOM 681 O O . LYS A 1 89 ? -1.107 -6.157 13.145 1.00 84.62 89 LYS A O 1
ATOM 686 N N . ASP A 1 90 ? -2.534 -5.402 11.588 1.00 88.50 90 ASP A N 1
ATOM 687 C CA . ASP A 1 90 ? -3.189 -6.689 11.401 1.00 88.50 90 ASP A CA 1
ATOM 688 C C . ASP A 1 90 ? -2.213 -7.705 10.814 1.00 88.50 90 ASP A C 1
ATOM 690 O O . ASP A 1 90 ? -1.389 -7.396 9.953 1.00 88.50 90 ASP A O 1
ATOM 694 N N . ARG A 1 91 ? -2.347 -8.975 11.209 1.00 85.88 91 ARG A N 1
ATOM 695 C CA . ARG A 1 91 ? -1.522 -10.059 10.651 1.00 85.88 91 ARG A CA 1
ATOM 696 C C . ARG A 1 91 ? -1.626 -10.130 9.122 1.00 85.88 91 ARG A C 1
ATOM 698 O O . ARG A 1 91 ? -0.642 -10.455 8.465 1.00 85.88 91 ARG A O 1
ATOM 705 N N . ALA A 1 92 ? -2.793 -9.804 8.563 1.00 84.88 92 ALA A N 1
ATOM 706 C CA . ALA A 1 92 ? -3.016 -9.770 7.120 1.00 84.88 92 ALA A CA 1
ATOM 707 C C . ALA A 1 92 ? -2.078 -8.786 6.390 1.00 84.88 92 ALA A C 1
ATOM 709 O O . ALA A 1 92 ? -1.728 -9.024 5.238 1.00 84.88 92 ALA A O 1
ATOM 710 N N . MET A 1 93 ? -1.605 -7.734 7.068 1.00 83.25 93 MET A N 1
ATOM 711 C CA . MET A 1 93 ? -0.681 -6.740 6.514 1.00 83.25 93 MET A CA 1
ATOM 712 C C . MET A 1 93 ? 0.768 -7.224 6.417 1.00 83.25 93 MET A C 1
ATOM 714 O O . MET A 1 93 ? 1.560 -6.638 5.680 1.00 83.25 93 MET A O 1
ATOM 718 N N . ALA A 1 94 ? 1.135 -8.306 7.112 1.00 83.88 94 ALA A N 1
ATOM 719 C CA . ALA A 1 94 ? 2.514 -8.794 7.139 1.00 83.88 94 ALA A CA 1
ATOM 720 C C . ALA A 1 94 ? 3.040 -9.180 5.745 1.00 83.88 94 ALA A C 1
ATOM 722 O O . ALA A 1 94 ? 4.218 -8.982 5.453 1.00 83.88 94 ALA A O 1
ATOM 723 N N . GLY A 1 95 ? 2.168 -9.701 4.874 1.00 84.88 95 GLY A N 1
ATOM 724 C CA . GLY A 1 95 ? 2.528 -10.019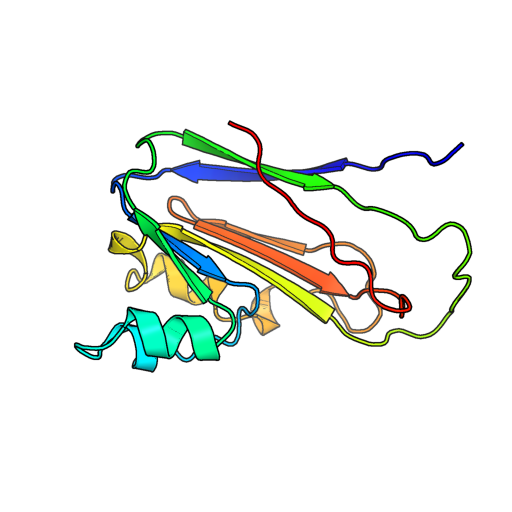 3.492 1.00 84.88 95 GLY A CA 1
ATOM 725 C C . GLY A 1 95 ? 2.877 -8.772 2.681 1.00 84.88 95 GLY A C 1
ATOM 726 O O . GLY A 1 95 ? 3.849 -8.785 1.930 1.00 84.88 95 GLY A O 1
ATOM 727 N N . VAL A 1 96 ? 2.134 -7.683 2.891 1.00 87.75 96 VAL A N 1
ATOM 728 C CA . VAL A 1 96 ? 2.233 -6.446 2.103 1.00 87.75 96 VAL A CA 1
ATOM 729 C C . VAL A 1 96 ? 3.606 -5.804 2.263 1.00 87.75 96 VAL A C 1
ATOM 731 O O . VAL A 1 96 ? 4.253 -5.458 1.277 1.00 87.75 96 VAL A O 1
ATOM 734 N N . PHE A 1 97 ? 4.099 -5.743 3.501 1.00 84.75 97 PHE A N 1
ATOM 735 C CA . PHE A 1 97 ? 5.421 -5.197 3.816 1.00 84.75 97 PHE A CA 1
ATOM 736 C C . PHE A 1 97 ? 6.573 -6.182 3.556 1.00 84.75 97 PHE A C 1
ATOM 738 O O . PHE A 1 97 ? 7.736 -5.777 3.516 1.00 84.75 97 PHE A O 1
ATOM 745 N N . ASN A 1 98 ? 6.291 -7.471 3.334 1.00 86.50 98 ASN A N 1
ATOM 746 C CA . ASN A 1 98 ? 7.305 -8.439 2.921 1.00 86.50 98 ASN A CA 1
ATOM 747 C C . ASN A 1 98 ? 7.538 -8.361 1.407 1.00 86.50 98 ASN A C 1
ATOM 749 O O . ASN A 1 98 ? 7.205 -9.275 0.662 1.00 86.50 98 ASN A O 1
ATOM 753 N N . LEU A 1 99 ? 8.150 -7.268 0.951 1.00 84.06 99 LEU A N 1
ATOM 754 C CA . LEU A 1 99 ? 8.339 -6.983 -0.474 1.00 84.06 99 LEU A CA 1
ATOM 755 C C . LEU A 1 99 ? 8.976 -8.147 -1.254 1.00 84.06 99 LEU A C 1
ATOM 757 O O . LEU A 1 99 ? 8.645 -8.376 -2.412 1.00 84.06 99 LEU A O 1
ATOM 761 N N . LYS A 1 100 ? 9.875 -8.914 -0.626 1.00 84.81 100 LYS A N 1
ATOM 762 C CA . LYS A 1 100 ? 10.555 -10.053 -1.262 1.00 84.81 100 LYS A CA 1
ATOM 763 C C . LYS A 1 100 ? 9.625 -11.229 -1.583 1.00 84.81 100 LYS A C 1
ATOM 765 O O . LYS A 1 100 ? 10.004 -12.051 -2.408 1.00 84.81 100 LYS A O 1
ATOM 770 N N . SER A 1 101 ? 8.461 -11.346 -0.938 1.00 87.94 101 SER A N 1
ATOM 771 C CA . SER A 1 101 ? 7.556 -12.483 -1.150 1.00 87.94 101 SER A CA 1
ATOM 772 C C . SER A 1 101 ? 6.685 -12.354 -2.399 1.00 87.94 101 SER A C 1
ATOM 774 O O . SER A 1 101 ? 6.145 -13.359 -2.853 1.00 87.94 101 SER A O 1
ATOM 776 N N . TRP A 1 102 ? 6.547 -11.147 -2.955 1.00 90.00 102 TRP A N 1
ATOM 777 C CA . TRP A 1 102 ? 5.629 -10.886 -4.069 1.00 90.00 102 TRP A CA 1
ATOM 778 C C . TRP A 1 102 ? 6.170 -9.938 -5.141 1.00 90.00 102 TRP A C 1
ATOM 780 O O . TRP A 1 102 ? 5.598 -9.863 -6.229 1.00 90.00 102 TRP A O 1
ATOM 790 N N . ALA A 1 103 ? 7.264 -9.221 -4.874 1.00 86.00 103 ALA A N 1
ATOM 791 C CA . ALA A 1 103 ? 7.913 -8.417 -5.897 1.00 86.00 103 ALA A CA 1
ATOM 792 C C . ALA A 1 103 ? 8.383 -9.270 -7.081 1.00 86.00 103 ALA A C 1
ATOM 794 O O . ALA A 1 103 ? 8.819 -10.412 -6.921 1.00 86.00 103 ALA A O 1
ATOM 795 N N . GLY A 1 104 ? 8.347 -8.666 -8.269 1.00 83.12 104 GLY A N 1
ATOM 796 C CA . GLY A 1 104 ? 8.937 -9.244 -9.469 1.00 83.12 104 GLY A CA 1
ATOM 797 C C . GLY A 1 104 ? 10.439 -9.468 -9.298 1.00 83.12 104 GLY A C 1
ATOM 798 O O . GLY A 1 104 ? 11.098 -8.847 -8.455 1.00 83.12 104 GLY A O 1
ATOM 799 N N . LYS A 1 105 ? 10.987 -10.367 -10.117 1.00 82.94 105 LYS A N 1
ATOM 800 C CA . LYS A 1 105 ? 12.440 -10.558 -10.199 1.00 82.94 105 LYS A CA 1
ATOM 801 C C . LYS A 1 105 ? 13.111 -9.248 -10.647 1.00 82.94 105 LYS A C 1
ATOM 803 O O . LYS A 1 105 ? 12.448 -8.421 -11.272 1.00 82.94 105 LYS A O 1
ATOM 808 N N . PRO A 1 106 ? 14.407 -9.042 -10.359 1.00 80.44 106 PRO A N 1
ATOM 809 C CA . PRO A 1 106 ? 15.161 -7.958 -10.984 1.00 80.44 106 PRO A CA 1
ATOM 810 C C . PRO A 1 106 ? 14.962 -7.976 -12.505 1.00 80.44 106 PRO A C 1
ATOM 812 O O . PRO A 1 106 ? 14.922 -9.056 -13.098 1.00 80.44 106 PRO A O 1
ATOM 815 N N . CYS A 1 107 ? 14.787 -6.798 -13.103 1.00 74.31 107 CYS A N 1
ATOM 816 C CA . CYS A 1 107 ? 14.476 -6.608 -14.524 1.00 74.31 107 CYS A CA 1
ATOM 817 C C . CYS A 1 107 ? 13.111 -7.163 -14.998 1.00 74.31 107 CYS A C 1
ATOM 819 O O . CYS A 1 107 ? 12.804 -7.066 -16.184 1.00 74.31 107 CYS A O 1
ATOM 821 N N . ASP A 1 108 ? 12.258 -7.710 -14.116 1.00 79.94 108 ASP A N 1
ATOM 822 C CA . ASP A 1 108 ? 10.845 -7.948 -14.446 1.00 79.94 108 ASP A CA 1
ATOM 823 C C . ASP A 1 108 ? 10.117 -6.600 -14.458 1.00 79.94 108 ASP A C 1
ATOM 825 O O . ASP A 1 108 ? 9.790 -6.044 -13.408 1.00 79.94 108 ASP A O 1
ATOM 829 N N . MET A 1 109 ? 9.914 -6.065 -15.657 1.00 74.62 109 MET A N 1
ATOM 830 C CA . MET A 1 109 ? 9.264 -4.777 -15.901 1.00 74.62 109 MET A CA 1
ATOM 831 C C . MET A 1 109 ? 7.748 -4.812 -15.674 1.00 74.62 109 MET A C 1
ATOM 833 O O . MET A 1 109 ? 7.097 -3.771 -15.734 1.00 74.62 109 MET A O 1
ATOM 837 N N . GLN A 1 110 ? 7.154 -5.988 -15.435 1.00 78.75 110 GLN A N 1
ATOM 838 C CA . GLN A 1 110 ? 5.723 -6.072 -15.163 1.00 78.75 110 GLN A CA 1
ATOM 839 C C . GLN A 1 110 ? 5.422 -5.600 -13.735 1.00 78.75 110 GLN A C 1
ATOM 841 O O . GLN A 1 110 ? 5.954 -6.181 -12.778 1.00 78.75 110 GLN A O 1
ATOM 846 N N . PRO A 1 111 ? 4.510 -4.628 -13.556 1.00 81.94 111 PRO A N 1
ATOM 847 C CA . PRO A 1 111 ? 4.078 -4.221 -12.230 1.00 81.94 111 PRO A CA 1
ATOM 848 C C . PRO A 1 111 ? 3.474 -5.406 -11.467 1.00 81.94 111 PRO A C 1
ATOM 850 O O . PRO A 1 111 ? 2.670 -6.171 -12.004 1.00 81.94 111 PRO A O 1
ATOM 853 N N . LYS A 1 112 ? 3.848 -5.557 -10.196 1.00 88.50 112 LYS A N 1
ATOM 854 C CA . LYS A 1 112 ? 3.270 -6.537 -9.270 1.00 88.50 112 LYS A CA 1
ATOM 855 C C . LYS A 1 112 ? 2.499 -5.816 -8.187 1.00 88.50 112 LYS A C 1
ATOM 857 O O . LYS A 1 112 ? 2.950 -4.785 -7.693 1.00 88.50 112 LYS A O 1
ATOM 862 N N . ALA A 1 113 ? 1.375 -6.394 -7.788 1.00 89.81 113 ALA A N 1
ATOM 863 C CA . ALA A 1 113 ? 0.537 -5.871 -6.726 1.00 89.81 113 ALA A CA 1
ATOM 864 C C . ALA A 1 113 ? 0.342 -6.904 -5.619 1.00 89.81 113 ALA A C 1
ATOM 866 O O . ALA A 1 113 ? 0.243 -8.102 -5.888 1.00 89.81 113 ALA A O 1
ATOM 867 N N . MET A 1 114 ? 0.216 -6.423 -4.386 1.00 91.56 114 MET A N 1
ATOM 868 C CA . MET A 1 114 ? -0.334 -7.185 -3.277 1.00 91.56 114 MET A CA 1
ATOM 869 C C . MET A 1 114 ? -1.556 -6.460 -2.730 1.00 91.56 114 MET A C 1
ATOM 871 O O . MET A 1 114 ? -1.494 -5.280 -2.391 1.00 91.56 114 MET A O 1
ATOM 875 N N . ILE A 1 115 ? -2.665 -7.186 -2.642 1.00 92.19 115 ILE A N 1
ATOM 876 C CA . ILE A 1 115 ? -3.956 -6.654 -2.214 1.00 92.19 115 ILE A CA 1
ATOM 877 C C . ILE A 1 115 ? -4.372 -7.423 -0.968 1.00 92.19 115 ILE A C 1
ATOM 879 O O . ILE A 1 115 ? -4.333 -8.655 -0.941 1.00 92.19 115 ILE A O 1
ATOM 883 N N . THR A 1 116 ? -4.788 -6.695 0.059 1.00 92.69 116 THR A N 1
ATOM 884 C CA . THR A 1 116 ? -5.505 -7.253 1.205 1.00 92.69 116 THR A CA 1
ATOM 885 C C . THR A 1 116 ? -6.859 -6.574 1.310 1.00 92.69 116 THR A C 1
ATOM 887 O O . THR A 1 116 ? -7.161 -5.628 0.587 1.00 92.69 116 THR A O 1
ATOM 890 N N . PHE A 1 117 ? -7.692 -7.037 2.237 1.00 94.19 117 PHE A N 1
ATOM 891 C CA . PHE A 1 117 ? -9.008 -6.440 2.421 1.00 94.19 117 PHE A CA 1
ATOM 892 C C . PHE A 1 117 ? -8.947 -4.948 2.806 1.00 94.19 117 PHE A C 1
ATOM 894 O O . PHE A 1 117 ? -9.852 -4.217 2.436 1.00 94.19 117 PHE A O 1
ATOM 901 N N . HIS A 1 118 ? -7.876 -4.478 3.460 1.00 94.50 118 HIS A N 1
ATOM 902 C CA . HIS A 1 118 ? -7.738 -3.090 3.935 1.00 94.50 118 HIS A CA 1
ATOM 903 C C . HIS A 1 118 ? -6.528 -2.345 3.351 1.00 94.50 118 HIS A C 1
ATOM 905 O O . HIS A 1 118 ? -6.088 -1.331 3.895 1.00 94.50 118 HIS A O 1
ATOM 911 N N . SER A 1 119 ? -5.928 -2.863 2.279 1.00 92.50 119 SER A N 1
ATOM 912 C CA . SER A 1 119 ? -4.793 -2.192 1.651 1.00 92.50 119 SER A CA 1
ATOM 913 C C . SER A 1 119 ? -4.517 -2.676 0.244 1.00 92.50 119 SER A C 1
ATOM 915 O O . SER A 1 119 ? -4.870 -3.794 -0.137 1.00 92.50 119 SER A O 1
ATOM 917 N N . VAL A 1 120 ? -3.766 -1.861 -0.481 1.00 93.50 120 VAL A N 1
ATOM 918 C CA . VAL A 1 120 ? -3.123 -2.269 -1.719 1.00 93.50 120 VAL A CA 1
ATOM 919 C C . VAL A 1 120 ? -1.714 -1.702 -1.773 1.00 93.50 120 VAL A C 1
ATOM 921 O O . VAL A 1 120 ? -1.462 -0.567 -1.369 1.00 93.50 120 VAL A O 1
ATOM 924 N N . ALA A 1 121 ? -0.789 -2.506 -2.278 1.00 91.88 121 ALA A N 1
ATOM 925 C CA . ALA A 1 121 ? 0.578 -2.110 -2.545 1.00 91.88 121 ALA A CA 1
ATOM 926 C C . ALA A 1 121 ? 0.989 -2.549 -3.947 1.00 91.88 121 ALA A C 1
ATOM 928 O O . ALA A 1 121 ? 0.577 -3.605 -4.426 1.00 91.88 121 ALA A O 1
ATOM 929 N N . ILE A 1 122 ? 1.823 -1.743 -4.588 1.00 90.31 122 ILE A N 1
ATOM 930 C CA . ILE A 1 122 ? 2.357 -1.965 -5.924 1.00 90.31 122 ILE A CA 1
ATOM 931 C C . ILE A 1 122 ? 3.879 -1.863 -5.875 1.00 90.31 122 ILE A C 1
ATOM 933 O O . ILE A 1 122 ? 4.454 -1.081 -5.114 1.00 90.31 122 ILE A O 1
ATOM 937 N N . ARG A 1 123 ? 4.541 -2.655 -6.708 1.00 87.06 123 ARG A N 1
ATOM 938 C CA . ARG A 1 123 ? 5.943 -2.476 -7.056 1.00 87.06 123 ARG A CA 1
ATOM 939 C C . ARG A 1 123 ? 6.116 -2.699 -8.546 1.00 87.06 123 ARG A C 1
ATOM 941 O O . ARG A 1 123 ? 5.647 -3.700 -9.079 1.00 87.06 123 ARG A O 1
ATOM 948 N N . THR A 1 124 ? 6.848 -1.811 -9.191 1.00 82.12 124 THR A N 1
ATOM 949 C CA . THR A 1 124 ? 7.310 -1.990 -10.561 1.00 82.12 124 THR A CA 1
ATOM 950 C C . THR A 1 124 ? 8.798 -1.699 -10.611 1.00 82.12 124 THR A C 1
ATOM 952 O O . THR A 1 124 ? 9.276 -0.769 -9.964 1.00 82.12 124 THR A O 1
ATOM 955 N N . ASN A 1 125 ? 9.545 -2.506 -11.353 1.00 78.19 125 ASN A N 1
ATOM 956 C CA . ASN A 1 125 ? 10.870 -2.074 -11.772 1.00 78.19 125 ASN A CA 1
ATOM 957 C C . ASN A 1 125 ? 10.646 -1.053 -12.894 1.00 78.19 125 ASN A C 1
ATOM 959 O O . ASN A 1 125 ? 9.814 -1.300 -13.771 1.00 78.19 125 ASN A O 1
ATOM 963 N N . LEU A 1 126 ? 11.260 0.124 -12.793 1.00 67.31 126 LEU A N 1
ATOM 964 C CA . LEU A 1 126 ? 11.161 1.143 -13.830 1.00 67.31 126 LEU A CA 1
ATOM 965 C C . LEU A 1 126 ? 12.367 1.045 -14.764 1.00 67.31 126 LEU A C 1
ATOM 967 O O . LEU A 1 126 ? 13.408 0.487 -14.418 1.00 67.31 126 LEU A O 1
ATOM 971 N N . GLN A 1 127 ? 12.179 1.575 -15.968 1.00 60.41 127 GLN A N 1
ATOM 972 C CA . GLN A 1 127 ? 13.294 2.020 -16.786 1.00 60.41 127 GLN A CA 1
ATOM 973 C C . GLN A 1 127 ? 13.737 3.370 -16.236 1.00 60.41 127 GLN A C 1
ATOM 975 O O . GLN A 1 127 ? 12.907 4.147 -15.752 1.00 60.41 127 GLN A O 1
ATOM 980 N N . GLU A 1 128 ? 15.033 3.638 -16.325 1.00 51.38 128 GLU A N 1
ATOM 981 C CA . GLU A 1 128 ? 15.601 4.922 -15.949 1.00 51.38 128 GLU A CA 1
ATOM 982 C C . GLU A 1 128 ? 14.920 6.038 -16.762 1.00 51.38 128 GLU A C 1
ATOM 984 O O . GLU A 1 128 ? 15.099 6.164 -17.973 1.00 51.38 128 GLU A O 1
ATOM 989 N N . ASN A 1 129 ? 14.086 6.836 -16.097 1.00 49.53 129 ASN A N 1
ATOM 990 C CA . ASN A 1 129 ? 13.498 8.040 -16.668 1.00 49.53 129 ASN A CA 1
ATOM 991 C C . ASN A 1 129 ? 14.196 9.234 -16.020 1.00 49.53 129 ASN A C 1
ATOM 993 O O . ASN A 1 129 ? 14.372 9.249 -14.803 1.00 49.53 129 ASN A O 1
ATOM 997 N N . GLN A 1 130 ? 14.517 10.273 -16.796 1.00 45.62 130 GLN A N 1
ATOM 998 C CA . GLN A 1 130 ? 15.140 11.506 -16.289 1.00 45.62 130 GLN A CA 1
ATOM 999 C C . GLN A 1 130 ? 14.206 12.379 -15.409 1.00 45.62 130 GLN A C 1
ATOM 1001 O O . GLN A 1 130 ? 14.268 13.603 -15.469 1.00 45.62 130 GLN A O 1
ATOM 1006 N N . GLY A 1 131 ? 13.351 11.776 -14.572 1.00 38.75 131 GLY A N 1
ATOM 1007 C CA . GLY A 1 131 ? 12.713 12.468 -13.448 1.00 38.75 131 GLY A CA 1
ATOM 1008 C C . GLY A 1 131 ? 11.193 12.663 -13.475 1.00 38.75 131 GLY A C 1
ATOM 1009 O O . GLY A 1 131 ? 10.725 13.573 -12.798 1.00 38.75 131 GLY A O 1
ATOM 1010 N N . GLU A 1 132 ? 10.394 11.843 -14.170 1.00 35.34 132 GLU A N 1
ATOM 1011 C CA . GLU A 1 132 ? 8.922 11.980 -14.134 1.00 35.34 132 GLU A CA 1
ATOM 1012 C C . GLU A 1 132 ? 8.219 10.809 -13.425 1.00 35.34 132 GLU A C 1
ATOM 1014 O O . GLU A 1 132 ? 8.357 9.642 -13.796 1.00 35.34 132 GLU A O 1
ATOM 1019 N N . ALA A 1 133 ? 7.466 11.143 -12.370 1.00 37.34 133 ALA A N 1
ATOM 1020 C CA . ALA A 1 133 ? 6.745 10.216 -11.501 1.00 37.34 133 ALA A CA 1
ATOM 1021 C C . ALA A 1 133 ? 5.307 9.961 -11.990 1.00 37.34 133 ALA A C 1
ATOM 1023 O O . ALA A 1 133 ? 4.612 10.875 -12.431 1.00 37.34 133 ALA A O 1
ATOM 1024 N N . SER A 1 134 ? 4.834 8.720 -11.849 1.00 40.22 134 SER A N 1
ATOM 1025 C CA . SER A 1 134 ? 3.442 8.333 -12.110 1.00 40.22 134 SER A CA 1
ATOM 1026 C C . SER A 1 134 ? 2.565 8.605 -10.881 1.00 40.22 134 SER A C 1
ATOM 1028 O O . SER A 1 134 ? 2.891 8.198 -9.767 1.00 40.22 134 SER A O 1
ATOM 1030 N N . GLN A 1 135 ? 1.440 9.297 -11.079 1.00 36.94 135 GLN A N 1
ATOM 1031 C CA . GLN A 1 135 ? 0.393 9.472 -10.068 1.00 36.94 135 GLN A CA 1
ATOM 1032 C C . GLN A 1 135 ? -0.771 8.516 -10.340 1.00 36.94 135 GLN A C 1
ATOM 1034 O O . GLN A 1 135 ? -1.137 8.268 -11.487 1.00 36.94 135 GLN A O 1
ATOM 1039 N N . ALA A 1 136 ? -1.388 8.019 -9.273 1.00 38.31 136 ALA A N 1
ATOM 1040 C CA . ALA A 1 136 ? -2.644 7.285 -9.308 1.00 38.31 136 ALA A CA 1
ATOM 1041 C C . ALA A 1 136 ? -3.554 7.847 -8.215 1.00 38.31 136 ALA A C 1
ATOM 1043 O O . ALA A 1 136 ? -3.065 8.040 -7.106 1.00 38.31 136 ALA A O 1
ATOM 1044 N N . LEU A 1 137 ? -4.826 8.125 -8.541 1.00 39.69 137 LEU A N 1
ATOM 1045 C CA . LEU A 1 137 ? -6.038 7.979 -7.708 1.00 39.69 137 LEU A CA 1
ATOM 1046 C C . LEU A 1 137 ? -7.207 8.743 -8.369 1.00 39.69 137 LEU A C 1
ATOM 1048 O O . LEU A 1 137 ? -7.125 9.951 -8.577 1.00 39.69 137 LEU A O 1
ATOM 1052 N N . TYR A 1 138 ? -8.315 8.049 -8.643 1.00 37.66 138 TYR A N 1
ATOM 1053 C CA . TYR A 1 138 ? -9.607 8.661 -8.977 1.00 37.66 138 TYR A CA 1
ATOM 1054 C C . TYR A 1 138 ? -10.680 8.103 -8.031 1.00 37.66 138 TYR A C 1
ATOM 1056 O O . TYR A 1 138 ? -10.627 6.928 -7.669 1.00 37.66 138 TYR A O 1
ATOM 1064 N N . ASN A 1 139 ? -11.604 8.973 -7.609 1.00 34.59 139 ASN A N 1
ATOM 1065 C CA . ASN A 1 139 ? -12.804 8.634 -6.828 1.00 34.59 139 ASN A CA 1
ATOM 1066 C C . ASN A 1 139 ? -13.916 8.101 -7.734 1.00 34.59 139 ASN A C 1
ATOM 1068 O O . ASN A 1 139 ? -14.060 8.660 -8.845 1.00 34.59 139 ASN A O 1
#